Protein AF-K2GM83-F1 (afdb_monomer_lite)

Foldseek 3Di:
DFEEEDEEDDACPVPPPGPYYHYHYDVVSLLVVLLVDQEAEEELDVSQQSNQASQRQYEYEYEQPVHDVVCVVSQHHHNHHYHYHYHYPPDDPVNVPVVRVVRVCVSCVVRVNNPPDD

Organism: NCBI:txid1231392

Sequence (118 aa):
MRISHLPKGRTLTGQDSADIVTWQADPGAFMAIIAASDLHLGYDSAGQHIAAALGVPTFCAFVMAGGARHADRWTPAGPGPVGVLRLAVGSSEQAATGPAIRAVRALLRRAGKDGSAP

Secondary structure (DSSP, 8-state):
--EEEPPTTPPP-S----SEEE----HHHHHHHHHT-S-EEEESSSHHHHHHHTT--EEEEEEGGGHHHHHHHTS--SSS-EEEEEE-TT--HHHHHHHHHHHHHHHHHHTT-SS---

Radius of gyration: 15.42 Å; chains: 1; bounding box: 43×33×37 Å

pLDDT: mean 89.55, std 9.48, range [49.19, 98.0]

Structure (mmCIF, N/CA/C/O backbone):
data_AF-K2GM83-F1
#
_entry.id   AF-K2GM83-F1
#
loop_
_atom_site.group_PDB
_atom_site.id
_atom_site.type_symbol
_atom_site.label_atom_id
_atom_site.label_alt_id
_atom_site.label_comp_id
_atom_site.label_asym_id
_atom_site.label_entity_id
_atom_site.label_seq_id
_atom_site.pdbx_PDB_ins_code
_atom_site.Cartn_x
_atom_site.Cartn_y
_atom_site.Cartn_z
_atom_site.occupancy
_atom_site.B_iso_or_equiv
_atom_site.auth_seq_id
_atom_site.auth_comp_id
_atom_site.auth_asym_id
_atom_site.auth_atom_id
_atom_site.pdbx_PDB_model_num
ATOM 1 N N . MET A 1 1 ? -9.689 21.768 -0.176 1.00 84.12 1 MET A N 1
ATOM 2 C CA . MET A 1 1 ? -8.690 20.836 0.365 1.00 84.12 1 MET A CA 1
ATOM 3 C C . MET A 1 1 ? -8.210 21.341 1.719 1.00 84.12 1 MET A C 1
ATOM 5 O O . MET A 1 1 ? -7.419 22.274 1.772 1.00 84.12 1 MET A O 1
ATOM 9 N N . ARG A 1 2 ? -8.748 20.793 2.807 1.00 88.19 2 ARG A N 1
ATOM 10 C CA . ARG A 1 2 ? -8.371 21.066 4.196 1.00 88.19 2 ARG A CA 1
ATOM 11 C C . ARG A 1 2 ? -7.314 20.059 4.630 1.00 88.19 2 ARG A C 1
ATOM 13 O O . ARG A 1 2 ? -7.524 18.859 4.477 1.00 88.19 2 ARG A O 1
ATOM 20 N N . ILE A 1 3 ? -6.197 20.545 5.160 1.00 90.06 3 ILE A N 1
ATOM 21 C CA . ILE A 1 3 ? -5.084 19.711 5.621 1.00 90.06 3 ILE A CA 1
ATOM 22 C C . ILE A 1 3 ? -4.935 19.899 7.129 1.00 90.06 3 ILE A C 1
ATOM 24 O O . ILE A 1 3 ? -4.892 21.032 7.606 1.00 90.06 3 ILE A O 1
ATOM 28 N N . SER A 1 4 ? -4.832 18.801 7.871 1.00 89.00 4 SER A N 1
ATOM 29 C CA . SER A 1 4 ? -4.589 18.809 9.313 1.00 89.00 4 SER A CA 1
ATOM 30 C C . SER A 1 4 ? -3.310 18.049 9.648 1.00 89.00 4 SER A C 1
ATOM 32 O O . SER A 1 4 ? -3.081 16.939 9.169 1.00 89.00 4 SER A O 1
ATOM 34 N N . HIS A 1 5 ? -2.461 18.654 10.477 1.00 89.00 5 HIS A N 1
ATOM 35 C CA . HIS A 1 5 ? -1.281 18.002 11.035 1.00 89.00 5 HIS A CA 1
ATOM 36 C C . HIS A 1 5 ? -1.553 17.644 12.492 1.00 89.00 5 HIS A C 1
ATOM 38 O O . HIS A 1 5 ? -1.789 18.528 13.317 1.00 89.00 5 HIS A O 1
ATOM 44 N N . LEU A 1 6 ? -1.558 16.352 12.803 1.00 85.62 6 LEU A N 1
ATOM 45 C CA . LEU A 1 6 ? -1.794 15.876 14.156 1.00 85.62 6 LEU A CA 1
ATOM 46 C C . LEU A 1 6 ? -0.484 15.801 14.946 1.00 85.62 6 LEU A C 1
ATOM 48 O O . LEU A 1 6 ? 0.544 15.400 14.394 1.00 85.62 6 LEU A O 1
ATOM 52 N N . PRO A 1 7 ? -0.517 16.132 16.250 1.00 83.94 7 PRO A N 1
ATOM 53 C CA . PRO A 1 7 ? 0.630 15.954 17.128 1.00 83.94 7 PRO A CA 1
ATOM 54 C C . PRO A 1 7 ? 1.118 14.504 17.146 1.00 83.94 7 PRO A C 1
ATOM 56 O O . PRO A 1 7 ? 0.333 13.560 17.011 1.00 83.94 7 PRO A O 1
ATOM 59 N N . LYS A 1 8 ? 2.418 14.327 17.389 1.00 83.69 8 LYS A N 1
ATOM 60 C CA . LYS A 1 8 ? 3.036 13.010 17.570 1.00 83.69 8 LYS A CA 1
ATOM 61 C C . LYS A 1 8 ? 2.298 12.197 18.640 1.00 83.69 8 LYS A C 1
ATOM 63 O O . LYS A 1 8 ? 2.022 12.703 19.724 1.00 83.69 8 LYS A O 1
ATOM 68 N N . GLY A 1 9 ? 2.030 10.926 18.341 1.00 76.94 9 GLY A N 1
ATOM 69 C CA . GLY A 1 9 ? 1.391 9.989 19.270 1.00 76.94 9 GLY A CA 1
ATOM 70 C C . GLY A 1 9 ? -0.135 10.094 19.336 1.00 76.94 9 GLY A C 1
ATOM 71 O O . GLY A 1 9 ? -0.762 9.339 20.076 1.00 76.94 9 GLY A O 1
ATOM 72 N N . ARG A 1 10 ? -0.761 10.989 18.561 1.00 77.88 10 ARG A N 1
ATOM 73 C CA . ARG A 1 10 ? -2.222 11.051 18.460 1.00 77.88 10 ARG A CA 1
ATOM 74 C C . ARG A 1 10 ? -2.747 9.951 17.531 1.00 77.88 10 ARG A C 1
ATOM 76 O O . ARG A 1 10 ? -2.302 9.830 16.396 1.00 77.88 10 ARG A O 1
ATOM 83 N N . THR A 1 11 ? -3.723 9.182 18.013 1.00 74.00 11 THR A N 1
ATOM 84 C CA . THR A 1 11 ? -4.446 8.166 17.224 1.00 74.00 11 THR A CA 1
ATOM 85 C C . THR A 1 11 ? -5.535 8.816 16.358 1.00 74.00 11 THR A C 1
ATOM 87 O O . THR A 1 11 ? -6.137 9.806 16.775 1.00 74.00 11 THR A O 1
ATOM 90 N N . LEU A 1 12 ? -5.808 8.263 15.168 1.00 76.12 12 LEU A N 1
ATOM 91 C CA . LEU A 1 12 ? -6.858 8.751 14.251 1.00 76.12 12 LEU A CA 1
ATOM 92 C C . LEU A 1 12 ? -8.165 8.220 14.807 1.00 76.12 12 LEU A C 1
ATOM 94 O O . LEU A 1 12 ? -8.343 7.008 14.885 1.00 76.12 12 LEU A O 1
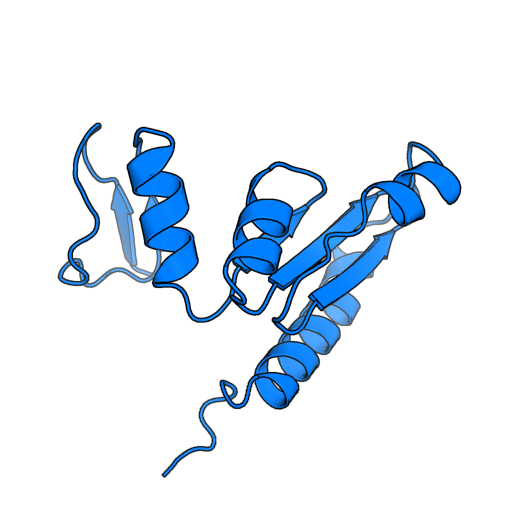ATOM 98 N N . THR A 1 13 ? -9.083 9.109 15.158 1.00 68.75 13 THR A N 1
ATOM 99 C CA . THR A 1 13 ? -10.404 8.717 15.665 1.00 68.75 13 THR A CA 1
ATOM 100 C C . THR A 1 13 ? -11.528 9.012 14.670 1.00 68.75 13 THR A C 1
ATOM 102 O O . THR A 1 13 ? -12.695 8.977 15.037 1.00 68.75 13 THR A O 1
ATOM 105 N N . GLY A 1 14 ? -11.203 9.320 13.406 1.00 61.97 14 GLY A N 1
ATOM 106 C CA . GLY A 1 14 ? -12.190 9.633 12.360 1.00 61.97 14 GLY A CA 1
ATOM 107 C C . GLY A 1 14 ? -12.951 10.953 12.564 1.00 61.97 14 GLY A C 1
ATOM 108 O O . GLY A 1 14 ? -13.825 11.282 11.771 1.00 61.97 14 GLY A O 1
ATOM 109 N N . GLN A 1 15 ? -12.623 11.719 13.611 1.00 58.78 15 GLN A N 1
ATOM 110 C CA . GLN A 1 15 ? -13.304 12.969 13.978 1.00 58.78 15 GLN A CA 1
ATOM 111 C C . GLN A 1 15 ? -12.659 14.233 13.392 1.00 58.78 15 GLN A C 1
ATOM 113 O O . GLN A 1 15 ? -13.204 15.328 13.534 1.00 58.78 15 GLN A O 1
ATOM 118 N N . ASP A 1 16 ? -11.517 14.109 12.720 1.00 62.78 16 ASP A N 1
ATOM 119 C CA . ASP A 1 16 ? -10.863 15.249 12.091 1.00 62.78 16 ASP A CA 1
ATOM 120 C C . ASP A 1 16 ? -11.490 15.472 10.712 1.00 62.78 16 ASP A C 1
ATOM 122 O O . ASP A 1 16 ? -11.253 14.720 9.769 1.00 62.78 16 ASP A O 1
ATOM 126 N N . SER A 1 17 ? -12.332 16.502 10.588 1.00 69.62 17 SER A N 1
ATOM 127 C CA . SER A 1 17 ? -12.907 16.895 9.298 1.00 69.62 17 SER A CA 1
ATOM 128 C C . SER A 1 17 ? -11.820 17.517 8.401 1.00 69.62 17 SER A C 1
ATOM 130 O O . SER A 1 17 ? -11.684 18.734 8.293 1.00 69.62 17 SER A O 1
ATOM 132 N N . ALA A 1 18 ? -10.997 16.679 7.782 1.00 83.75 18 ALA A N 1
ATOM 133 C CA . ALA A 1 18 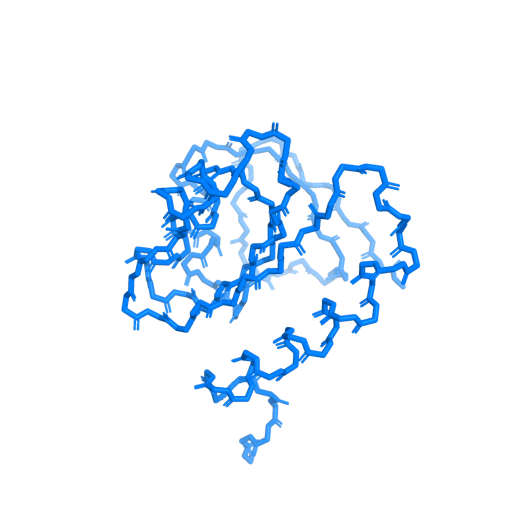? -9.913 17.084 6.898 1.00 83.75 18 ALA A CA 1
ATOM 134 C C . ALA A 1 18 ? -9.910 16.231 5.629 1.00 83.75 18 ALA A C 1
ATOM 136 O O . ALA A 1 18 ? -10.262 15.056 5.658 1.00 83.75 18 ALA A O 1
ATOM 137 N N . ASP A 1 19 ? -9.491 16.835 4.518 1.00 89.00 19 ASP A N 1
ATOM 138 C CA . ASP A 1 19 ? -9.296 16.118 3.255 1.00 89.00 19 ASP A CA 1
ATOM 139 C C . ASP A 1 19 ? -7.954 15.365 3.266 1.00 89.00 19 ASP A C 1
ATOM 141 O O . ASP A 1 19 ? -7.818 14.318 2.641 1.00 89.00 19 ASP A O 1
ATOM 145 N N . ILE A 1 20 ? -6.959 15.891 3.994 1.00 90.44 20 ILE A N 1
ATOM 146 C CA . ILE A 1 20 ? -5.692 15.214 4.290 1.00 90.44 20 ILE A CA 1
ATOM 147 C C . ILE A 1 20 ? -5.368 15.348 5.770 1.00 90.44 20 ILE A C 1
ATOM 149 O O . ILE A 1 20 ? -5.368 16.450 6.320 1.00 90.44 20 ILE A O 1
ATOM 153 N N . VAL A 1 21 ? -4.976 14.231 6.377 1.00 90.19 21 VAL A N 1
ATOM 154 C CA . VAL A 1 21 ? -4.359 14.206 7.700 1.00 90.19 21 VAL A CA 1
ATOM 155 C C . VAL A 1 21 ? -2.917 13.724 7.586 1.00 90.19 21 VAL A C 1
ATOM 157 O O . VAL A 1 21 ? -2.629 12.741 6.907 1.00 90.19 21 VAL A O 1
ATOM 160 N N . THR A 1 22 ? -2.002 14.419 8.257 1.00 90.44 22 THR A N 1
ATOM 161 C CA . THR A 1 22 ? -0.604 13.999 8.423 1.00 90.44 22 THR A CA 1
ATOM 162 C C . THR A 1 22 ? -0.294 13.847 9.902 1.00 90.44 22 THR A C 1
ATOM 164 O O . THR A 1 22 ? -0.840 14.578 10.727 1.00 90.44 22 THR A O 1
ATOM 167 N N . TRP A 1 23 ? 0.571 12.901 10.256 1.00 89.62 23 TRP A N 1
ATOM 168 C CA . TRP A 1 23 ? 0.875 12.609 11.654 1.00 89.62 23 TRP A CA 1
ATOM 169 C C . TRP A 1 23 ? 2.208 11.886 11.835 1.00 89.62 23 TRP A C 1
ATOM 171 O O . TRP A 1 23 ? 2.883 11.549 10.861 1.00 89.62 23 TRP A O 1
ATOM 181 N N . GLN A 1 24 ? 2.549 11.584 13.088 1.00 90.25 24 GLN A N 1
ATOM 182 C CA . GLN A 1 24 ? 3.600 10.637 13.454 1.00 90.25 24 GLN A CA 1
ATOM 183 C C . GLN A 1 24 ? 3.058 9.635 14.470 1.00 90.25 24 GLN A C 1
ATOM 185 O O . GLN A 1 24 ? 2.528 10.032 15.511 1.00 90.25 24 GLN A O 1
ATOM 190 N N . ALA A 1 25 ? 3.239 8.350 14.183 1.00 85.50 25 ALA A N 1
ATOM 191 C CA . ALA A 1 25 ? 2.716 7.261 14.991 1.00 85.50 25 ALA A CA 1
ATOM 192 C C . ALA A 1 25 ? 3.713 6.094 15.056 1.00 85.50 25 ALA A C 1
ATOM 194 O O . ALA A 1 25 ? 4.632 6.007 14.238 1.00 85.50 25 ALA A O 1
ATOM 195 N N . ASP A 1 26 ? 3.543 5.214 16.040 1.00 89.81 26 ASP A N 1
ATOM 196 C CA . ASP A 1 26 ? 4.271 3.948 16.104 1.00 89.81 26 ASP A CA 1
ATOM 197 C C . ASP A 1 26 ? 3.758 2.949 15.038 1.00 89.81 26 ASP A C 1
ATOM 199 O O . ASP A 1 26 ? 2.698 3.161 14.435 1.00 89.81 26 ASP A O 1
ATOM 203 N N . PRO A 1 27 ? 4.487 1.846 14.782 1.00 90.69 27 PRO A N 1
ATOM 204 C CA . PRO A 1 27 ? 4.076 0.857 13.788 1.00 90.69 27 PRO A CA 1
ATOM 205 C C . PRO A 1 27 ? 2.692 0.242 14.037 1.00 90.69 27 PRO A C 1
ATOM 207 O O . PRO A 1 27 ? 1.991 -0.062 13.075 1.00 90.69 27 PRO A O 1
ATOM 210 N N . GLY A 1 28 ? 2.278 0.072 15.297 1.00 91.94 28 GLY A N 1
ATOM 211 C CA . GLY A 1 28 ? 0.963 -0.462 15.659 1.00 91.94 28 GLY A CA 1
ATOM 212 C C . GLY A 1 28 ? -0.161 0.443 15.173 1.00 91.94 28 GLY A C 1
ATOM 213 O O . GLY A 1 28 ? -1.057 0.001 14.454 1.00 91.94 28 GLY A O 1
ATOM 214 N N . ALA A 1 29 ? -0.059 1.734 15.479 1.00 89.31 29 ALA A N 1
ATOM 215 C CA . ALA A 1 29 ? -0.994 2.744 14.993 1.00 89.31 29 ALA A CA 1
ATOM 216 C C . ALA A 1 29 ? -0.968 2.895 13.456 1.00 89.31 29 ALA A C 1
ATOM 218 O O . ALA A 1 29 ? -2.018 3.084 12.836 1.00 89.31 29 ALA A O 1
ATOM 219 N N . PHE A 1 30 ? 0.200 2.751 12.817 1.00 91.00 30 PHE A N 1
ATOM 220 C CA . PHE A 1 30 ? 0.310 2.734 11.351 1.00 91.00 30 PHE A CA 1
ATOM 221 C C . PHE A 1 30 ? -0.418 1.536 10.717 1.00 91.00 30 PHE A C 1
ATOM 223 O O . PHE A 1 30 ? -1.151 1.698 9.743 1.00 91.00 30 PHE A O 1
ATOM 230 N N . MET A 1 31 ? -0.277 0.337 11.285 1.00 94.88 31 MET A N 1
ATOM 231 C CA . MET A 1 31 ? -1.009 -0.847 10.822 1.00 94.88 31 MET A CA 1
ATOM 232 C C . MET A 1 31 ? -2.517 -0.711 11.061 1.00 94.88 31 MET A C 1
ATOM 234 O O . MET A 1 31 ? -3.309 -1.070 10.191 1.00 94.88 31 MET A O 1
ATOM 238 N N . ALA A 1 32 ? -2.918 -0.140 12.201 1.00 92.62 32 ALA A N 1
ATOM 239 C CA . ALA A 1 32 ? -4.321 0.070 12.544 1.00 92.62 32 ALA A CA 1
ATOM 240 C C . ALA A 1 32 ? -5.031 1.003 11.551 1.00 92.62 32 ALA A C 1
ATOM 242 O O . ALA A 1 32 ? -6.145 0.698 11.125 1.00 92.62 32 ALA A O 1
ATOM 243 N N . ILE A 1 33 ? -4.390 2.100 11.120 1.00 91.62 33 ILE A N 1
ATOM 244 C CA . ILE A 1 33 ? -5.012 2.976 10.118 1.00 91.62 33 ILE A CA 1
ATOM 245 C C . ILE A 1 33 ? -5.120 2.299 8.752 1.00 91.62 33 ILE A C 1
ATOM 247 O O . ILE A 1 33 ? -6.122 2.483 8.065 1.00 91.62 33 ILE A O 1
ATOM 251 N N . ILE A 1 34 ? -4.135 1.478 8.365 1.00 95.00 34 ILE A N 1
ATOM 252 C CA . ILE A 1 34 ? -4.219 0.703 7.124 1.00 95.00 34 ILE A CA 1
ATOM 253 C C . ILE A 1 34 ? -5.414 -0.248 7.201 1.00 95.00 34 ILE A C 1
ATOM 255 O O . ILE A 1 34 ? -6.224 -0.248 6.280 1.00 95.00 34 ILE A O 1
ATOM 259 N N . ALA A 1 35 ? -5.571 -0.984 8.306 1.00 95.12 35 ALA A N 1
ATOM 260 C CA . ALA A 1 35 ? -6.696 -1.897 8.521 1.00 95.12 35 ALA A CA 1
ATOM 261 C C . ALA A 1 35 ? -8.064 -1.200 8.417 1.0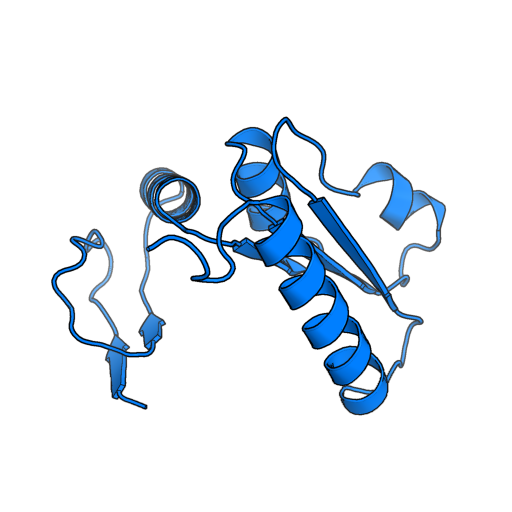0 95.12 35 ALA A C 1
ATOM 263 O O . ALA A 1 35 ? -9.015 -1.781 7.902 1.00 95.12 35 ALA A O 1
ATOM 264 N N . ALA A 1 36 ? -8.157 0.044 8.893 1.00 92.31 36 ALA A N 1
ATOM 265 C CA . ALA A 1 36 ? -9.378 0.845 8.855 1.00 92.31 36 ALA A CA 1
ATOM 266 C C . ALA A 1 36 ? -9.620 1.561 7.511 1.00 92.31 36 ALA A C 1
ATOM 268 O O . ALA A 1 36 ? -10.649 2.210 7.343 1.00 92.31 36 ALA A O 1
ATOM 269 N N . SER A 1 37 ? -8.679 1.489 6.565 1.00 92.62 37 SER A N 1
ATOM 270 C CA . SER A 1 37 ? -8.757 2.222 5.301 1.00 92.62 37 SER A CA 1
ATOM 271 C C . 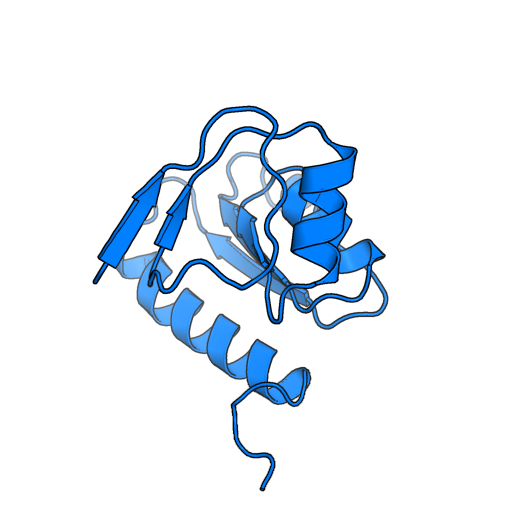SER A 1 37 ? -9.584 1.489 4.247 1.00 92.62 37 SER A C 1
ATOM 273 O O . SER A 1 37 ? -9.591 0.261 4.151 1.00 92.62 37 SER A O 1
ATOM 275 N N . ASP A 1 38 ? -10.210 2.257 3.355 1.00 93.25 38 ASP A N 1
ATOM 276 C CA . ASP A 1 38 ? -10.874 1.688 2.183 1.00 93.25 38 ASP A CA 1
ATOM 277 C C . ASP A 1 38 ? -9.912 1.214 1.099 1.00 93.25 38 ASP A C 1
ATOM 279 O O . ASP A 1 38 ? -10.216 0.288 0.345 1.00 93.25 38 ASP A O 1
ATOM 283 N N . LEU A 1 39 ? -8.745 1.845 1.042 1.00 95.44 39 LEU A N 1
ATOM 284 C CA . LEU A 1 39 ? -7.735 1.637 0.025 1.00 95.44 39 LEU A CA 1
ATOM 285 C C . LEU A 1 39 ? -6.382 2.105 0.560 1.00 95.44 39 LEU A C 1
ATOM 287 O O . LEU A 1 39 ? -6.278 3.194 1.121 1.00 95.44 39 LEU A O 1
ATOM 291 N N . HIS A 1 40 ? -5.333 1.324 0.315 1.00 96.94 40 HIS A N 1
ATOM 292 C CA . HIS A 1 40 ? -3.954 1.745 0.540 1.00 96.94 40 HIS A CA 1
ATOM 293 C C . HIS A 1 40 ? -3.234 1.994 -0.791 1.00 96.94 40 HIS A C 1
ATOM 295 O O . HIS A 1 40 ? -3.113 1.088 -1.619 1.00 96.94 40 HIS A O 1
ATOM 301 N N . LEU A 1 41 ? -2.723 3.210 -0.987 1.00 96.06 41 LEU A N 1
ATOM 302 C CA . LEU A 1 41 ? -1.923 3.598 -2.150 1.00 96.06 41 LEU A CA 1
ATOM 303 C C . LEU A 1 41 ? -0.461 3.766 -1.731 1.00 96.06 41 LEU A C 1
ATOM 305 O O . LEU A 1 41 ? -0.178 4.526 -0.808 1.00 96.06 41 LEU A O 1
ATOM 309 N N . GLY A 1 42 ? 0.464 3.108 -2.426 1.00 94.12 42 GLY A N 1
ATOM 310 C CA . GLY A 1 42 ? 1.884 3.199 -2.098 1.00 94.12 42 GLY A CA 1
ATOM 311 C C . GLY A 1 42 ? 2.822 2.841 -3.247 1.00 94.12 42 GLY A C 1
ATOM 312 O O . GLY A 1 42 ? 2.408 2.590 -4.380 1.00 94.12 42 GLY A O 1
ATOM 313 N N . TYR A 1 43 ? 4.110 2.826 -2.926 1.00 92.94 43 TYR A N 1
ATOM 314 C CA . TYR A 1 43 ? 5.200 2.316 -3.762 1.00 92.94 43 TYR A CA 1
ATOM 315 C C . TYR A 1 43 ? 5.810 1.071 -3.101 1.00 92.94 43 TYR A C 1
ATOM 317 O O . TYR A 1 43 ? 5.237 0.573 -2.140 1.00 92.94 43 TYR A O 1
ATOM 325 N N . ASP A 1 44 ? 6.934 0.554 -3.597 1.00 92.50 44 ASP A N 1
ATOM 326 C CA . ASP A 1 44 ? 7.685 -0.549 -2.971 1.00 92.50 44 ASP A CA 1
ATOM 327 C C . ASP A 1 44 ? 8.210 -0.177 -1.559 1.00 92.50 44 ASP A C 1
ATOM 329 O O . ASP A 1 44 ? 9.313 0.345 -1.403 1.00 92.50 44 ASP A O 1
ATOM 333 N N . SER A 1 45 ? 7.377 -0.356 -0.527 1.00 94.81 45 SER A N 1
ATOM 334 C CA . SER A 1 45 ? 7.664 -0.082 0.890 1.00 94.81 45 SER A CA 1
ATOM 335 C C . SER A 1 45 ? 6.989 -1.092 1.843 1.00 94.81 45 SER A C 1
ATOM 337 O O . SER A 1 45 ? 6.554 -2.154 1.433 1.00 94.81 45 SER A O 1
ATOM 339 N N . ALA A 1 46 ? 6.894 -0.838 3.148 1.00 95.56 46 ALA A N 1
ATOM 340 C CA . ALA A 1 46 ? 6.216 -1.766 4.066 1.00 95.56 46 ALA A CA 1
ATOM 341 C C . ALA A 1 46 ? 4.675 -1.712 3.949 1.00 95.56 46 ALA A C 1
ATOM 343 O O . ALA A 1 46 ? 3.994 -2.722 4.139 1.00 95.56 46 ALA A O 1
ATOM 344 N N . GLY A 1 47 ? 4.116 -0.537 3.633 1.00 96.38 47 GLY A N 1
ATOM 345 C CA . GLY A 1 47 ? 2.677 -0.259 3.725 1.00 96.38 47 GLY A CA 1
ATOM 346 C C . GLY A 1 47 ? 1.797 -1.155 2.850 1.00 96.38 47 GLY A C 1
ATOM 347 O O . GLY A 1 47 ? 0.805 -1.698 3.330 1.00 96.38 47 GLY A O 1
ATOM 348 N N . GLN A 1 48 ? 2.180 -1.390 1.595 1.00 96.44 48 GLN A N 1
ATOM 349 C CA . GLN A 1 48 ? 1.410 -2.223 0.669 1.00 96.44 48 GLN A CA 1
ATOM 350 C C . GLN A 1 48 ? 1.438 -3.713 1.039 1.00 96.44 48 GLN A C 1
ATOM 352 O O . GLN A 1 48 ? 0.461 -4.417 0.793 1.00 96.44 48 GLN A O 1
ATOM 357 N N . HIS A 1 49 ? 2.513 -4.202 1.670 1.00 97.44 49 HIS A N 1
ATOM 358 C CA . HIS A 1 49 ? 2.553 -5.572 2.193 1.00 97.44 49 HIS A CA 1
ATOM 359 C C . HIS A 1 49 ? 1.641 -5.728 3.410 1.00 97.44 49 HIS A C 1
ATOM 361 O O . HIS A 1 49 ? 0.900 -6.705 3.491 1.00 97.44 49 HIS A O 1
ATOM 367 N N . ILE A 1 50 ? 1.648 -4.743 4.314 1.00 97.94 50 ILE A N 1
ATOM 368 C CA . ILE A 1 50 ? 0.730 -4.686 5.459 1.00 97.94 50 ILE A CA 1
ATOM 369 C C . ILE A 1 50 ? -0.723 -4.661 4.966 1.00 97.94 50 ILE A C 1
ATOM 371 O O . ILE A 1 50 ? -1.533 -5.468 5.414 1.00 97.94 50 ILE A O 1
ATOM 375 N N . ALA A 1 51 ? -1.048 -3.787 4.009 1.00 98.00 51 ALA A N 1
ATOM 376 C CA . ALA A 1 51 ? -2.391 -3.679 3.444 1.00 98.00 51 ALA A CA 1
ATOM 377 C C . ALA A 1 51 ? -2.854 -4.994 2.809 1.00 98.00 51 ALA A C 1
ATOM 379 O O . ALA A 1 51 ? -3.942 -5.476 3.122 1.00 98.00 51 ALA A O 1
ATOM 380 N N . ALA A 1 52 ? -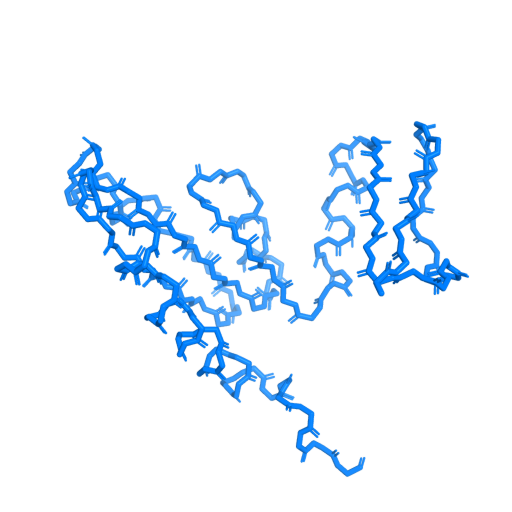2.003 -5.613 1.983 1.00 97.50 52 ALA A N 1
ATOM 381 C CA . ALA A 1 52 ? -2.311 -6.898 1.374 1.00 97.50 52 ALA A CA 1
ATOM 382 C C . ALA A 1 52 ? -2.550 -7.983 2.431 1.00 97.50 52 ALA A C 1
ATOM 384 O O . ALA A 1 52 ? -3.563 -8.675 2.349 1.00 97.50 52 ALA A O 1
ATOM 385 N N . ALA A 1 53 ? -1.687 -8.090 3.448 1.00 97.81 53 ALA A N 1
ATOM 386 C CA . ALA A 1 53 ? -1.830 -9.060 4.535 1.00 97.81 53 ALA A CA 1
ATOM 387 C C . ALA A 1 53 ? -3.130 -8.870 5.338 1.00 97.81 53 ALA A C 1
ATOM 389 O O . ALA A 1 53 ? -3.766 -9.851 5.713 1.00 97.81 53 ALA A O 1
ATOM 390 N N . LEU A 1 54 ? -3.551 -7.620 5.553 1.00 97.50 54 LEU A N 1
ATOM 391 C CA . LEU A 1 54 ? -4.803 -7.264 6.231 1.00 97.50 54 LEU A CA 1
ATOM 392 C C . LEU A 1 54 ? -6.050 -7.400 5.338 1.00 97.50 54 LEU A C 1
ATOM 394 O O . LEU A 1 54 ? -7.163 -7.189 5.810 1.00 97.50 54 LEU A O 1
ATOM 398 N N . GLY A 1 55 ? -5.890 -7.726 4.052 1.00 96.69 55 GLY A N 1
ATOM 399 C CA . GLY A 1 55 ? -6.998 -7.814 3.095 1.00 96.69 55 GLY A CA 1
ATOM 400 C C . GLY A 1 55 ? -7.544 -6.464 2.625 1.00 96.69 55 GLY A C 1
ATOM 401 O O . GLY A 1 55 ? -8.570 -6.417 1.947 1.00 96.69 55 GLY A O 1
ATOM 402 N N . VAL A 1 56 ? -6.854 -5.370 2.939 1.00 97.56 56 VAL A N 1
ATOM 403 C CA . VAL A 1 56 ? -7.208 -4.023 2.489 1.00 97.56 56 VAL A CA 1
ATOM 404 C C . VAL A 1 56 ? -6.844 -3.905 1.006 1.00 97.56 56 VAL A C 1
ATOM 406 O O . VAL A 1 56 ? -5.706 -4.221 0.641 1.00 97.56 56 VAL A O 1
ATOM 409 N N . PRO A 1 57 ? -7.760 -3.448 0.128 1.00 97.25 57 PRO A N 1
ATOM 410 C CA . PRO A 1 57 ? -7.434 -3.203 -1.270 1.00 97.25 57 PRO A CA 1
ATOM 411 C C . PRO A 1 57 ? -6.191 -2.319 -1.378 1.00 97.25 57 PRO A C 1
ATOM 413 O O . PRO A 1 57 ? -6.119 -1.267 -0.740 1.00 97.25 57 PRO A O 1
ATOM 416 N N . THR A 1 58 ? -5.202 -2.731 -2.169 1.00 97.81 58 THR A N 1
ATOM 417 C CA . THR A 1 58 ? -3.945 -1.982 -2.266 1.00 97.81 58 THR A CA 1
ATOM 418 C C . THR A 1 58 ? -3.426 -1.830 -3.687 1.00 97.81 58 THR A C 1
ATOM 420 O O . THR A 1 58 ? -3.514 -2.739 -4.514 1.00 97.81 58 THR A O 1
ATOM 423 N N . PHE A 1 59 ? -2.883 -0.648 -3.967 1.00 97.50 59 PHE A N 1
ATOM 424 C CA . PHE A 1 59 ? -2.182 -0.327 -5.198 1.00 97.50 59 PHE A CA 1
ATOM 425 C C . PHE A 1 59 ? -0.710 -0.031 -4.901 1.00 97.50 59 PHE A C 1
ATOM 427 O O . PHE A 1 59 ? -0.406 0.801 -4.044 1.00 97.50 59 PHE A O 1
ATOM 434 N N . CYS A 1 60 ? 0.189 -0.670 -5.649 1.00 96.00 60 CYS A N 1
ATOM 435 C CA . CYS A 1 60 ? 1.630 -0.468 -5.559 1.00 96.00 60 CYS A CA 1
ATOM 436 C C . CYS A 1 60 ? 2.199 0.020 -6.899 1.00 96.00 60 CYS A C 1
ATOM 438 O O . CYS A 1 60 ? 2.097 -0.663 -7.922 1.00 96.00 60 CYS A O 1
ATOM 440 N N . ALA A 1 61 ? 2.824 1.197 -6.894 1.00 93.81 61 ALA A N 1
ATOM 441 C CA . ALA A 1 61 ? 3.654 1.663 -7.997 1.00 93.81 61 ALA A CA 1
ATOM 442 C C . ALA A 1 61 ? 5.091 1.147 -7.830 1.00 93.81 61 ALA A C 1
ATOM 444 O O . ALA A 1 61 ? 5.788 1.491 -6.877 1.00 93.81 61 ALA A O 1
ATOM 445 N N . PHE A 1 62 ? 5.545 0.343 -8.785 1.00 92.81 62 PHE A N 1
ATOM 446 C CA . PHE A 1 62 ? 6.866 -0.269 -8.803 1.00 92.81 62 PHE A CA 1
ATOM 447 C C . PHE A 1 62 ? 7.736 0.388 -9.869 1.00 92.81 62 PHE A C 1
ATOM 449 O O . PHE A 1 62 ? 7.491 0.209 -11.061 1.00 92.81 62 PHE A O 1
ATOM 456 N N . VAL A 1 63 ? 8.781 1.111 -9.468 1.00 91.69 63 VAL A N 1
ATOM 457 C CA . VAL A 1 63 ? 9.830 1.528 -10.409 1.00 91.69 63 VAL A CA 1
ATOM 458 C C . VAL A 1 63 ? 10.794 0.362 -10.588 1.00 91.69 63 VAL A C 1
ATOM 460 O O . VAL A 1 63 ? 11.365 -0.144 -9.626 1.00 91.69 63 VAL A O 1
ATOM 463 N N . MET A 1 64 ? 10.996 -0.067 -11.829 1.00 90.44 64 MET A N 1
ATOM 464 C CA . MET A 1 64 ? 11.725 -1.288 -12.185 1.00 90.44 64 MET A CA 1
ATOM 465 C C . MET A 1 64 ? 13.256 -1.138 -12.087 1.00 90.44 64 MET A C 1
ATOM 467 O O . MET A 1 64 ? 13.987 -1.728 -12.878 1.00 90.44 64 MET A O 1
ATOM 471 N N . ALA A 1 65 ? 13.754 -0.360 -11.121 1.00 88.44 65 ALA A N 1
ATOM 472 C CA . ALA A 1 65 ? 15.181 -0.105 -10.917 1.00 88.44 65 ALA A CA 1
ATOM 473 C C . ALA A 1 65 ? 15.963 -1.376 -10.540 1.00 88.44 65 ALA A C 1
ATOM 475 O O . ALA A 1 65 ? 17.074 -1.576 -11.017 1.00 88.44 65 ALA A O 1
ATOM 476 N N . GLY A 1 66 ? 15.355 -2.271 -9.753 1.00 87.31 66 GLY A N 1
ATOM 477 C CA . GLY A 1 66 ? 15.903 -3.600 -9.438 1.00 87.31 66 GLY A CA 1
ATOM 478 C C . GLY A 1 66 ? 15.626 -4.674 -10.503 1.00 87.31 66 GLY A C 1
ATOM 479 O O . GLY A 1 66 ? 15.928 -5.847 -10.290 1.00 87.31 66 GLY A O 1
ATOM 480 N N . GLY A 1 67 ? 15.018 -4.305 -11.637 1.00 90.06 67 GLY A N 1
ATOM 481 C CA . GLY A 1 67 ? 14.616 -5.225 -12.702 1.00 90.06 67 GLY A CA 1
ATOM 482 C C . GLY A 1 67 ? 13.339 -6.031 -12.416 1.00 90.06 67 GLY A C 1
ATOM 483 O O . GLY A 1 67 ? 12.718 -5.926 -11.358 1.00 90.06 67 GLY A O 1
ATOM 484 N N . ALA A 1 68 ? 12.936 -6.856 -13.391 1.00 89.31 68 ALA A N 1
ATOM 485 C CA . ALA A 1 68 ? 11.685 -7.629 -13.355 1.00 89.31 68 ALA A CA 1
ATOM 486 C C . ALA A 1 68 ? 11.578 -8.572 -12.153 1.00 89.31 68 ALA A C 1
ATOM 488 O O . ALA A 1 68 ? 10.572 -8.573 -11.450 1.00 89.31 68 ALA A O 1
ATOM 489 N N . ARG A 1 69 ? 12.660 -9.303 -11.864 1.00 92.19 69 ARG A N 1
ATOM 490 C CA . ARG A 1 69 ? 12.695 -10.275 -10.765 1.00 92.19 69 ARG A CA 1
ATOM 491 C C . ARG A 1 69 ? 12.493 -9.630 -9.396 1.00 92.19 69 ARG A C 1
ATOM 493 O O . ARG A 1 69 ? 11.853 -10.242 -8.546 1.00 92.19 69 ARG A O 1
ATOM 500 N N . HIS A 1 70 ? 13.030 -8.425 -9.183 1.00 92.00 70 HIS A N 1
ATOM 501 C CA . HIS A 1 70 ? 12.815 -7.676 -7.942 1.00 92.00 70 HIS A CA 1
ATOM 502 C C . HIS A 1 70 ? 11.331 -7.359 -7.769 1.00 92.00 70 HIS A C 1
ATOM 504 O O . HIS A 1 70 ? 10.733 -7.764 -6.778 1.00 92.00 70 HIS A O 1
ATOM 510 N N . ALA A 1 71 ? 10.714 -6.745 -8.780 1.00 90.31 71 ALA A N 1
ATOM 511 C CA . ALA A 1 71 ? 9.302 -6.384 -8.725 1.00 90.31 71 ALA A CA 1
ATOM 512 C C . ALA A 1 71 ? 8.378 -7.599 -8.575 1.00 90.31 71 ALA A C 1
ATOM 514 O O . ALA A 1 71 ? 7.385 -7.519 -7.862 1.00 90.31 71 ALA A O 1
ATOM 515 N N . ASP A 1 72 ? 8.683 -8.729 -9.215 1.00 91.00 72 ASP A N 1
ATOM 516 C CA . ASP A 1 72 ? 7.880 -9.947 -9.067 1.00 91.00 72 ASP A CA 1
ATOM 517 C C . ASP A 1 72 ? 7.981 -10.528 -7.652 1.00 91.00 72 ASP A C 1
ATOM 519 O O . ASP A 1 72 ? 6.968 -10.906 -7.069 1.00 91.00 72 ASP A O 1
ATOM 523 N N . ARG A 1 73 ? 9.186 -10.555 -7.066 1.00 93.25 73 ARG A N 1
ATOM 524 C CA . ARG A 1 73 ? 9.410 -11.106 -5.721 1.00 93.25 73 ARG A CA 1
ATOM 525 C C . ARG A 1 73 ? 8.841 -10.218 -4.612 1.00 93.25 73 ARG A C 1
ATOM 527 O O . ARG A 1 73 ? 8.431 -10.739 -3.580 1.00 93.25 73 ARG A O 1
ATOM 534 N N . TRP A 1 74 ? 8.829 -8.907 -4.832 1.00 94.25 74 TRP A N 1
ATOM 535 C CA . TRP A 1 74 ? 8.349 -7.905 -3.877 1.00 94.25 74 TRP A CA 1
ATOM 536 C C . TRP A 1 74 ? 6.941 -7.389 -4.193 1.00 94.25 74 TRP A C 1
ATOM 538 O O . TRP A 1 74 ? 6.444 -6.476 -3.539 1.00 94.25 74 TRP A O 1
ATOM 548 N N . THR A 1 75 ? 6.246 -7.988 -5.162 1.00 94.88 75 THR A N 1
ATOM 549 C CA . THR A 1 75 ? 4.823 -7.702 -5.367 1.00 94.88 75 THR A CA 1
ATOM 550 C C . THR A 1 75 ? 4.045 -8.104 -4.103 1.00 94.88 75 THR A C 1
ATOM 552 O O . THR A 1 75 ? 4.176 -9.245 -3.653 1.00 94.88 75 THR A O 1
ATOM 555 N N . PRO A 1 76 ? 3.238 -7.205 -3.504 1.00 95.94 76 PRO A N 1
ATOM 556 C CA . PRO A 1 76 ? 2.438 -7.551 -2.337 1.00 95.94 76 PRO A CA 1
ATOM 557 C C . PRO A 1 76 ? 1.395 -8.618 -2.682 1.00 95.94 76 PRO A C 1
ATOM 559 O O . PRO A 1 76 ? 0.824 -8.622 -3.773 1.00 95.94 76 PRO A O 1
ATOM 562 N N . ALA A 1 77 ? 1.132 -9.513 -1.734 1.00 95.88 77 ALA A N 1
ATOM 563 C CA . ALA A 1 77 ? 0.177 -10.602 -1.880 1.00 95.88 77 ALA A CA 1
ATOM 564 C C . ALA A 1 77 ? -0.598 -10.796 -0.575 1.00 95.88 77 ALA A C 1
ATOM 566 O O . ALA A 1 77 ? -0.044 -10.641 0.513 1.00 95.88 77 ALA A O 1
ATOM 567 N N . GLY A 1 78 ? -1.881 -11.128 -0.690 1.00 95.94 78 GLY A N 1
ATOM 568 C CA . GLY A 1 78 ? -2.766 -11.351 0.446 1.00 95.94 78 GLY A CA 1
ATOM 569 C C . GLY A 1 78 ? -4.217 -11.561 0.004 1.00 95.94 78 GLY A C 1
ATOM 570 O O . GLY A 1 78 ? -4.476 -11.628 -1.199 1.00 95.94 78 GLY A O 1
ATOM 571 N N . PRO A 1 79 ? -5.162 -11.696 0.950 1.00 95.12 79 PRO A N 1
ATOM 572 C CA . PRO A 1 79 ? -6.556 -12.036 0.647 1.00 95.12 79 PRO A CA 1
ATOM 573 C C . PRO A 1 79 ? -7.334 -10.931 -0.087 1.00 95.12 79 PRO A C 1
ATOM 575 O O . PRO A 1 79 ? -8.363 -11.212 -0.698 1.00 95.12 79 PRO A O 1
ATOM 578 N N . GLY A 1 80 ? -6.868 -9.680 -0.025 1.00 92.31 80 GLY A N 1
ATOM 579 C CA . GLY A 1 80 ? -7.520 -8.532 -0.654 1.00 92.31 80 GLY A CA 1
ATOM 580 C C . GLY A 1 80 ? -7.097 -8.300 -2.112 1.00 92.31 80 GLY A C 1
ATOM 581 O O . GLY A 1 80 ? -6.061 -8.799 -2.560 1.00 92.31 80 GLY A O 1
ATOM 582 N N . PRO A 1 81 ? -7.855 -7.496 -2.879 1.00 95.69 81 PRO A N 1
ATOM 583 C CA . PRO A 1 81 ? -7.446 -7.081 -4.213 1.00 95.69 81 PRO A CA 1
ATOM 584 C C . PRO A 1 81 ? -6.115 -6.318 -4.189 1.00 95.69 81 PRO A C 1
ATOM 586 O O . PRO A 1 81 ? -5.976 -5.303 -3.508 1.00 95.69 81 PRO A O 1
ATOM 589 N N . VAL A 1 82 ? -5.166 -6.763 -5.013 1.00 96.31 82 VAL A N 1
ATOM 590 C CA . VAL A 1 82 ? -3.903 -6.060 -5.272 1.00 96.31 82 VAL A CA 1
ATOM 591 C C . VAL A 1 82 ? -3.896 -5.527 -6.707 1.00 96.31 82 VAL A C 1
ATOM 593 O O . VAL A 1 82 ? -4.351 -6.203 -7.639 1.00 96.31 82 VAL A O 1
ATOM 596 N N . GLY A 1 83 ? -3.408 -4.301 -6.888 1.00 95.81 83 GLY A N 1
ATOM 597 C CA . GLY A 1 83 ? -3.070 -3.704 -8.178 1.00 95.81 83 GLY A CA 1
ATOM 598 C C . GLY A 1 83 ? -1.605 -3.275 -8.200 1.00 95.81 83 GLY A C 1
ATOM 599 O O . GLY A 1 83 ? -1.131 -2.654 -7.255 1.00 95.81 83 GLY A O 1
ATOM 600 N N . VAL A 1 84 ? -0.884 -3.582 -9.278 1.00 95.31 84 VAL A N 1
ATOM 601 C CA . VAL A 1 84 ? 0.526 -3.195 -9.434 1.00 95.31 84 VAL A CA 1
ATOM 602 C C . VAL A 1 84 ? 0.705 -2.444 -10.744 1.00 95.31 84 VAL A C 1
ATOM 604 O O . VAL A 1 84 ? 0.276 -2.918 -11.796 1.00 95.31 84 VAL A O 1
ATOM 607 N N . LEU A 1 85 ? 1.361 -1.287 -10.687 1.00 95.00 85 LEU A N 1
ATOM 608 C CA . LEU A 1 85 ? 1.815 -0.550 -11.862 1.00 95.00 85 LEU A CA 1
ATOM 609 C C . LEU A 1 85 ? 3.337 -0.618 -11.932 1.00 95.00 85 LEU A C 1
ATOM 611 O O . LEU A 1 85 ? 4.016 -0.073 -11.069 1.00 95.00 85 LEU A O 1
ATOM 615 N N . ARG A 1 86 ? 3.871 -1.265 -12.968 1.00 94.50 86 ARG A N 1
ATOM 616 C CA . ARG A 1 86 ? 5.315 -1.341 -13.214 1.00 94.50 86 ARG A CA 1
ATOM 617 C C . ARG A 1 86 ? 5.745 -0.203 -14.133 1.00 94.50 86 ARG A C 1
ATOM 619 O O . ARG A 1 86 ? 5.197 -0.050 -15.221 1.00 94.50 86 ARG A O 1
ATOM 626 N N . LEU A 1 87 ? 6.718 0.581 -13.690 1.00 93.56 87 LEU A N 1
ATOM 627 C CA . LEU A 1 87 ? 7.224 1.779 -14.353 1.00 93.56 87 LEU A CA 1
ATOM 628 C C . LEU A 1 87 ? 8.693 1.587 -14.722 1.00 93.56 87 LEU A C 1
ATOM 630 O O . LEU A 1 87 ? 9.499 1.157 -13.898 1.00 93.56 87 LEU A O 1
ATOM 634 N N . ALA A 1 88 ? 9.063 1.941 -15.949 1.00 93.06 88 ALA A N 1
ATOM 635 C CA . ALA A 1 88 ? 10.467 1.980 -16.337 1.00 93.06 88 ALA A CA 1
ATOM 636 C C . ALA A 1 88 ? 11.221 3.048 -15.526 1.00 93.06 88 ALA A C 1
ATOM 638 O O . ALA A 1 88 ? 10.643 4.061 -15.116 1.00 93.06 88 ALA A O 1
ATOM 639 N N . VAL A 1 89 ? 12.521 2.844 -15.318 1.00 91.62 89 VAL A N 1
ATOM 640 C CA . VAL A 1 89 ? 13.389 3.875 -14.732 1.00 91.62 89 VAL A CA 1
ATOM 641 C C . VAL A 1 89 ? 13.347 5.122 -15.619 1.00 91.62 89 VAL A C 1
ATOM 643 O O . VAL A 1 89 ? 13.437 5.012 -16.839 1.00 91.62 89 VAL A O 1
ATOM 646 N N . GLY A 1 90 ? 13.171 6.298 -15.013 1.00 92.38 90 GLY A N 1
ATOM 647 C CA . GLY A 1 90 ? 13.047 7.564 -15.745 1.00 92.38 90 GLY A CA 1
ATOM 648 C C . GLY A 1 90 ? 11.661 7.837 -16.342 1.00 92.38 90 GLY A C 1
ATOM 649 O O . GLY A 1 90 ? 11.512 8.801 -17.089 1.00 92.38 90 GLY A O 1
ATOM 650 N N . SER A 1 91 ? 10.642 7.026 -16.025 1.00 92.38 91 SER A N 1
ATOM 651 C CA . SER A 1 91 ? 9.255 7.337 -16.404 1.00 92.38 91 SER A CA 1
ATOM 652 C C . SER A 1 91 ? 8.838 8.702 -15.849 1.00 92.38 91 SER A C 1
ATOM 654 O O . SER A 1 91 ? 9.076 8.992 -14.677 1.00 92.38 91 SER A O 1
ATOM 656 N N . SER A 1 92 ? 8.184 9.524 -16.672 1.00 92.06 92 SER A N 1
ATOM 657 C CA . SER A 1 92 ? 7.630 10.801 -16.219 1.00 92.06 92 SER A CA 1
ATOM 658 C C . SER A 1 92 ? 6.391 10.598 -15.348 1.00 92.06 92 SER A C 1
ATOM 660 O O . SER A 1 92 ? 5.680 9.595 -15.467 1.00 92.06 92 SER A O 1
ATOM 662 N N . GLU A 1 93 ? 6.075 11.589 -14.515 1.00 88.88 93 GLU A N 1
ATOM 663 C CA . GLU A 1 93 ? 4.840 11.592 -13.725 1.00 88.88 93 GLU A CA 1
ATOM 664 C C . GLU A 1 93 ? 3.602 11.464 -14.623 1.00 88.88 93 GLU A C 1
ATOM 666 O O . GLU A 1 93 ? 2.747 10.617 -14.370 1.00 88.88 93 GLU A O 1
ATOM 671 N N . GLN A 1 94 ? 3.549 12.210 -15.738 1.00 87.88 94 GLN A N 1
ATOM 672 C CA . GLN A 1 94 ? 2.456 12.116 -16.717 1.00 87.88 94 GLN A CA 1
ATOM 673 C C . GLN A 1 94 ? 2.256 10.687 -17.244 1.00 87.88 94 GLN A C 1
ATOM 675 O O . GLN A 1 94 ? 1.114 10.244 -17.398 1.00 87.88 94 GLN A O 1
ATOM 680 N N . ALA A 1 95 ? 3.349 9.961 -17.509 1.00 87.19 95 ALA A N 1
ATOM 681 C CA . ALA A 1 95 ? 3.285 8.581 -17.977 1.00 87.19 95 ALA A CA 1
ATOM 682 C C . ALA A 1 95 ? 2.729 7.625 -16.905 1.00 87.19 95 ALA A C 1
ATOM 684 O O . ALA A 1 95 ? 2.129 6.606 -17.249 1.00 87.19 95 ALA A O 1
ATOM 685 N N . ALA A 1 96 ? 2.872 7.959 -15.617 1.00 90.38 96 ALA A N 1
ATOM 686 C CA . ALA A 1 96 ? 2.394 7.151 -14.499 1.00 90.38 96 ALA A CA 1
ATOM 687 C C . ALA A 1 96 ? 0.949 7.479 -14.076 1.00 90.38 96 ALA A C 1
ATOM 689 O O . ALA A 1 96 ? 0.165 6.562 -13.817 1.00 90.38 96 ALA A O 1
ATOM 690 N N . THR A 1 97 ? 0.562 8.760 -14.026 1.00 93.25 97 THR A N 1
ATOM 691 C CA . THR A 1 97 ? -0.705 9.209 -13.418 1.00 93.25 97 THR A CA 1
ATOM 692 C C . THR A 1 97 ? -1.939 8.607 -14.090 1.00 93.25 97 THR A C 1
ATOM 694 O O . THR A 1 97 ? -2.821 8.078 -13.414 1.00 93.25 97 THR A O 1
ATOM 697 N N . GLY A 1 98 ? -2.019 8.652 -15.424 1.00 94.06 98 GLY A N 1
ATOM 698 C CA . GLY A 1 98 ? -3.179 8.143 -16.164 1.00 94.06 98 GLY A CA 1
ATOM 699 C C . GLY A 1 98 ? -3.424 6.641 -15.939 1.00 94.06 98 GLY A C 1
ATOM 700 O O . GLY A 1 98 ? -4.532 6.255 -15.547 1.00 94.06 98 GLY A O 1
ATOM 701 N N . PRO A 1 99 ? -2.414 5.778 -16.161 1.00 94.19 99 PRO A N 1
ATOM 702 C CA . PRO A 1 99 ? -2.489 4.358 -15.822 1.00 94.19 99 PRO A CA 1
ATOM 703 C C . PRO A 1 99 ? -2.797 4.093 -14.344 1.00 94.19 99 PRO A C 1
ATOM 705 O O . PRO A 1 99 ? -3.648 3.249 -14.063 1.00 94.19 99 PRO A O 1
ATOM 708 N N . ALA A 1 100 ? -2.180 4.835 -13.417 1.00 94.38 100 ALA A N 1
ATOM 709 C CA . ALA A 1 100 ? -2.417 4.679 -11.982 1.00 94.38 100 ALA A CA 1
ATOM 710 C C . ALA A 1 100 ? -3.884 4.946 -11.617 1.00 94.38 100 ALA A C 1
ATOM 712 O O . ALA A 1 100 ? -4.520 4.101 -10.991 1.00 94.38 100 ALA A O 1
ATOM 713 N N . ILE A 1 101 ? -4.471 6.053 -12.087 1.00 94.81 101 ILE A N 1
ATOM 714 C CA . ILE A 1 101 ? -5.885 6.380 -11.833 1.00 94.81 101 ILE A CA 1
ATOM 715 C C . ILE A 1 101 ? -6.811 5.277 -12.361 1.00 94.81 101 ILE A C 1
ATOM 717 O O . ILE A 1 101 ? -7.755 4.874 -11.678 1.00 94.81 101 ILE A O 1
ATOM 721 N N . ARG A 1 102 ? -6.557 4.760 -13.571 1.00 94.75 102 ARG A N 1
ATOM 722 C CA . ARG A 1 102 ? -7.366 3.668 -14.139 1.00 94.75 102 ARG A CA 1
ATOM 723 C C . ARG A 1 102 ? -7.255 2.389 -13.313 1.00 94.75 102 ARG A C 1
ATOM 725 O O . ARG A 1 102 ? -8.280 1.763 -13.044 1.00 94.75 102 ARG A O 1
ATOM 732 N N . ALA A 1 103 ? -6.042 2.032 -12.896 1.00 93.75 103 ALA A N 1
ATOM 733 C CA . ALA A 1 103 ? -5.784 0.858 -12.071 1.00 93.75 103 ALA A CA 1
ATOM 734 C C . ALA A 1 103 ? -6.461 0.973 -10.697 1.00 93.75 103 ALA A C 1
ATOM 736 O O . ALA A 1 103 ? -7.152 0.046 -10.284 1.00 93.75 103 ALA A O 1
ATOM 737 N N . VAL A 1 104 ? -6.352 2.129 -10.039 1.00 95.12 104 VAL A N 1
ATOM 738 C CA . VAL A 1 104 ? -7.004 2.405 -8.751 1.00 95.12 104 VAL A CA 1
ATOM 739 C C . VAL A 1 104 ? -8.526 2.323 -8.866 1.00 95.12 104 VAL A C 1
ATOM 741 O O . VAL A 1 104 ? -9.170 1.652 -8.066 1.00 95.12 104 VAL A O 1
ATOM 744 N N . ARG A 1 105 ? -9.126 2.923 -9.901 1.00 94.56 105 ARG A N 1
ATOM 745 C CA . ARG A 1 105 ? -10.578 2.822 -10.126 1.00 94.56 105 ARG A CA 1
ATOM 746 C C . ARG A 1 105 ? -11.031 1.378 -10.361 1.00 94.56 105 ARG A C 1
ATOM 748 O O . ARG A 1 105 ? -12.078 0.977 -9.864 1.00 94.56 105 ARG A O 1
ATOM 755 N N . ALA A 1 106 ? -10.269 0.598 -11.128 1.00 93.00 106 ALA A N 1
ATOM 756 C CA . ALA A 1 106 ? -10.566 -0.819 -11.344 1.00 93.00 106 ALA A CA 1
ATOM 757 C C . ALA A 1 106 ? -10.439 -1.639 -10.053 1.00 93.00 106 ALA A C 1
ATOM 759 O O . ALA A 1 106 ? -11.234 -2.547 -9.819 1.00 93.00 106 ALA A O 1
ATOM 760 N N . LEU A 1 107 ? -9.468 -1.298 -9.208 1.00 94.19 107 LEU A N 1
ATOM 761 C CA . LEU A 1 107 ? -9.264 -1.918 -7.907 1.00 94.19 107 LEU A CA 1
ATOM 762 C C . LEU A 1 107 ? -10.438 -1.654 -6.958 1.00 94.19 107 LEU A C 1
ATOM 764 O O . LEU A 1 107 ? -10.955 -2.600 -6.373 1.00 94.19 107 LEU A O 1
ATOM 768 N N . LEU A 1 108 ? -10.898 -0.402 -6.866 1.00 93.00 108 LEU A N 1
ATOM 769 C CA . LEU A 1 108 ? -12.057 -0.026 -6.051 1.00 93.00 108 LEU A CA 1
ATOM 770 C C . LEU A 1 108 ? -13.327 -0.770 -6.482 1.00 93.00 108 LEU A C 1
ATOM 772 O O . LEU A 1 108 ? -14.032 -1.301 -5.629 1.00 93.00 108 LEU A O 1
ATOM 776 N N . ARG A 1 109 ? -13.562 -0.914 -7.795 1.00 92.69 109 ARG A N 1
ATOM 777 C CA . ARG A 1 109 ? -14.671 -1.734 -8.320 1.00 92.69 109 ARG A CA 1
ATOM 778 C C . ARG A 1 109 ? -14.572 -3.195 -7.892 1.00 92.69 109 ARG A C 1
ATOM 780 O O . ARG A 1 109 ? -15.543 -3.764 -7.414 1.00 92.69 109 ARG A O 1
ATOM 787 N N . ARG A 1 110 ? -13.389 -3.808 -8.025 1.00 90.44 110 ARG A N 1
ATOM 788 C CA . ARG A 1 110 ? -13.151 -5.202 -7.598 1.00 90.44 110 ARG A CA 1
ATOM 789 C C . ARG A 1 110 ? -13.346 -5.404 -6.096 1.00 90.44 110 ARG A C 1
ATOM 791 O O . ARG A 1 110 ? -13.679 -6.505 -5.681 1.00 90.44 110 ARG A O 1
ATOM 798 N N . ALA A 1 111 ? -13.106 -4.364 -5.303 1.00 89.94 111 ALA A N 1
ATOM 799 C CA . ALA A 1 111 ? -13.298 -4.377 -3.861 1.00 89.94 111 ALA A CA 1
ATOM 800 C C . ALA A 1 111 ? -14.747 -4.090 -3.427 1.00 89.94 111 ALA A C 1
ATOM 802 O O . ALA A 1 111 ? -15.025 -4.158 -2.234 1.00 89.94 111 ALA A O 1
ATOM 803 N N . GLY A 1 112 ? -15.649 -3.730 -4.351 1.00 89.88 112 GLY A N 1
ATOM 804 C CA . GLY A 1 112 ? -16.996 -3.256 -4.010 1.00 89.88 112 GLY A CA 1
ATOM 805 C C . GLY A 1 112 ? -17.000 -1.916 -3.261 1.00 89.88 112 GLY A C 1
ATOM 806 O O . GLY A 1 112 ? -17.918 -1.649 -2.494 1.00 89.88 112 GLY A O 1
ATOM 807 N N . LYS A 1 113 ? -15.954 -1.094 -3.441 1.00 83.38 113 LYS A N 1
ATOM 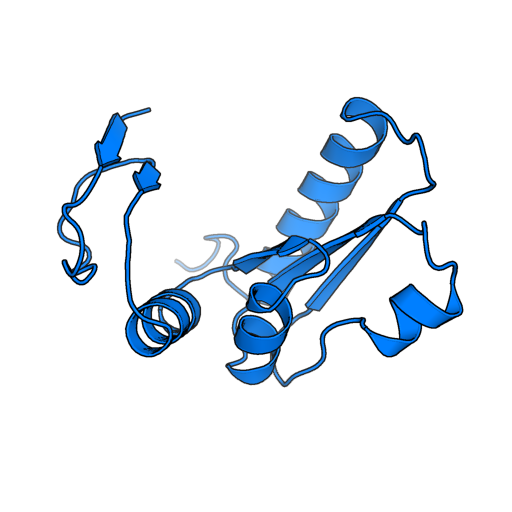808 C CA . LYS A 1 113 ? -15.725 0.188 -2.744 1.00 83.38 113 LYS A CA 1
ATOM 809 C C . LYS A 1 113 ? -15.708 1.394 -3.689 1.00 83.38 113 LYS A C 1
ATOM 811 O O . LYS A 1 113 ? -15.077 2.408 -3.414 1.00 83.38 113 LYS A O 1
ATOM 816 N N . ASP A 1 114 ? -16.349 1.292 -4.844 1.00 80.12 114 ASP A N 1
ATOM 817 C CA . ASP A 1 114 ? -16.456 2.378 -5.827 1.00 80.12 114 ASP A CA 1
ATOM 818 C C . ASP A 1 114 ? -17.582 3.382 -5.519 1.00 80.12 114 ASP A C 1
ATOM 820 O O . ASP A 1 114 ? -17.792 4.316 -6.292 1.00 80.12 114 ASP A O 1
ATOM 824 N N . GLY A 1 115 ? -18.278 3.208 -4.391 1.00 70.44 115 GLY A N 1
ATOM 825 C CA . GLY A 1 115 ? -19.391 4.059 -3.978 1.00 70.44 115 GLY A CA 1
ATOM 826 C C . GLY A 1 115 ? -20.708 3.736 -4.686 1.00 70.44 115 GLY A C 1
ATOM 827 O O . GLY A 1 115 ? -21.626 4.543 -4.613 1.00 70.44 115 GLY A O 1
ATOM 828 N N . SER A 1 116 ? -20.813 2.587 -5.371 1.00 63.62 116 SER A N 1
ATOM 829 C CA . SER A 1 116 ? -22.037 2.164 -6.065 1.00 63.62 116 SER A CA 1
ATOM 830 C C . SER A 1 116 ? -22.990 1.307 -5.216 1.00 63.62 116 SER A C 1
ATOM 832 O O . SER A 1 116 ? -23.916 0.710 -5.767 1.00 63.62 116 SER A O 1
ATOM 834 N N . ALA A 1 117 ? -22.764 1.191 -3.904 1.00 49.19 117 ALA A N 1
ATOM 835 C CA . ALA A 1 117 ? -23.753 0.622 -2.986 1.00 49.19 117 ALA A CA 1
ATOM 836 C C . ALA A 1 117 ? -24.852 1.672 -2.695 1.00 49.19 117 ALA A C 1
ATOM 838 O O . ALA A 1 117 ? -24.521 2.858 -2.654 1.00 49.19 117 ALA A O 1
ATOM 839 N N . PRO A 1 118 ? -26.128 1.260 -2.556 1.00 49.25 118 PRO A N 1
ATOM 840 C CA . PRO A 1 118 ? -27.266 2.167 -2.379 1.00 49.25 118 PRO A CA 1
ATOM 841 C C . PRO A 1 118 ? -27.209 2.991 -1.088 1.00 49.25 118 PRO A C 1
ATOM 843 O O . PRO A 1 118 ? -26.631 2.502 -0.090 1.00 49.25 118 PRO A O 1
#